Protein AF-A0A1F8UBK4-F1 (afdb_monomer)

Secondary structure (DSSP, 8-state):
--HHHHHHTT-SEEEEPHHHHHHHHTT-TTTHHHHHHHHHHHHTTSSEEEEPP-PPP---

Radius of gyration: 13.47 Å; Cα contacts (8 Å, |Δi|>4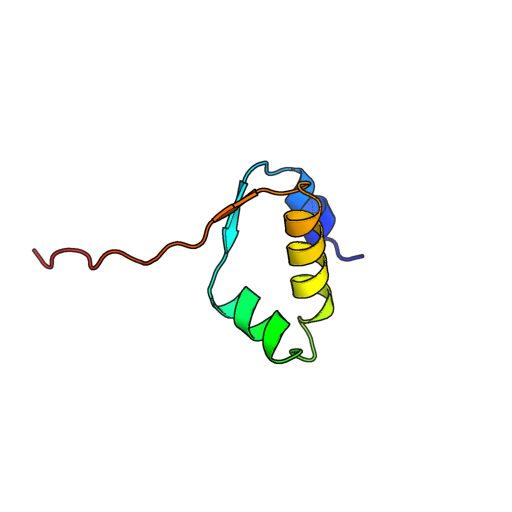): 44; chains: 1; bounding box: 24×45×25 Å

Mean predicted aligned error: 6.56 Å

pLDDT: mean 85.89, std 13.82, range [50.31, 97.56]

Structure (mmCIF, N/CA/C/O backbone):
data_AF-A0A1F8UBK4-F1
#
_entry.id   AF-A0A1F8UBK4-F1
#
loop_
_atom_site.group_PDB
_atom_site.id
_atom_site.type_symbol
_atom_site.label_atom_id
_atom_site.label_alt_id
_atom_site.label_comp_id
_atom_site.label_asym_id
_atom_site.label_entity_id
_atom_site.label_seq_id
_atom_site.pdbx_PDB_ins_code
_atom_site.Cartn_x
_atom_site.Cartn_y
_atom_site.Cartn_z
_atom_site.occupancy
_atom_site.B_iso_or_equiv
_atom_site.auth_seq_id
_atom_site.auth_comp_id
_atom_site.auth_asym_id
_atom_site.auth_atom_id
_atom_site.pdbx_PDB_model_num
ATOM 1 N N . MET A 1 1 ? -2.838 13.416 -6.643 1.00 52.41 1 MET A N 1
ATOM 2 C CA . MET A 1 1 ? -3.294 12.290 -5.798 1.00 52.41 1 MET A CA 1
ATOM 3 C C . MET A 1 1 ? -4.508 11.682 -6.473 1.00 52.41 1 MET A C 1
ATOM 5 O O . MET A 1 1 ? -5.400 12.431 -6.849 1.00 52.41 1 MET A O 1
ATOM 9 N N . GLY A 1 2 ? -4.459 10.387 -6.784 1.00 63.78 2 GLY A N 1
ATOM 10 C CA . GLY A 1 2 ? -5.418 9.737 -7.680 1.00 63.78 2 GLY A CA 1
ATOM 11 C C . GLY A 1 2 ? -6.772 9.461 -7.025 1.00 63.78 2 GLY A C 1
ATOM 12 O O . GLY A 1 2 ? -6.862 9.263 -5.819 1.00 63.78 2 GLY A O 1
ATOM 13 N N . GLN A 1 3 ? -7.822 9.394 -7.841 1.00 78.50 3 GLN A N 1
ATOM 14 C CA . GLN A 1 3 ? -9.206 9.113 -7.434 1.00 78.50 3 GLN A CA 1
ATOM 15 C C . GLN A 1 3 ? -9.342 7.856 -6.544 1.00 78.50 3 GLN A C 1
ATOM 17 O O . GLN A 1 3 ? -10.138 7.841 -5.609 1.00 78.50 3 GLN A O 1
ATOM 22 N N . ILE A 1 4 ? -8.488 6.849 -6.766 1.00 83.06 4 ILE A N 1
ATOM 23 C CA . ILE A 1 4 ? -8.448 5.595 -5.997 1.00 83.06 4 ILE A CA 1
ATOM 24 C C . ILE A 1 4 ? -8.062 5.806 -4.525 1.00 83.06 4 ILE A C 1
ATOM 26 O O . ILE A 1 4 ? -8.668 5.190 -3.655 1.00 83.06 4 ILE A O 1
ATOM 30 N N . THR A 1 5 ? -7.093 6.670 -4.197 1.00 81.25 5 THR A N 1
ATOM 31 C CA . THR A 1 5 ? -6.669 6.836 -2.790 1.00 81.25 5 THR A CA 1
ATOM 32 C C . THR A 1 5 ? -7.758 7.476 -1.930 1.00 81.25 5 THR A C 1
ATOM 34 O O . THR A 1 5 ? -7.875 7.156 -0.752 1.00 81.25 5 THR A O 1
ATOM 37 N N . GLU A 1 6 ? -8.589 8.343 -2.515 1.00 85.88 6 GLU A N 1
ATOM 38 C CA . GLU A 1 6 ? -9.762 8.899 -1.827 1.00 85.88 6 GLU A CA 1
ATOM 39 C C . GLU A 1 6 ? -10.871 7.860 -1.660 1.00 85.88 6 GLU A C 1
ATOM 41 O O . GLU A 1 6 ? -11.531 7.807 -0.624 1.00 85.88 6 GLU A O 1
ATOM 46 N N . GLU A 1 7 ? -11.055 6.991 -2.651 1.00 88.44 7 GLU A N 1
ATOM 47 C CA . GLU A 1 7 ? -12.019 5.901 -2.563 1.00 88.44 7 GLU A CA 1
ATOM 48 C C . GLU A 1 7 ? -11.640 4.884 -1.479 1.00 88.44 7 GLU A C 1
ATOM 50 O O . GLU A 1 7 ? -12.504 4.444 -0.719 1.00 88.44 7 GLU A O 1
ATOM 55 N N . LEU A 1 8 ? -10.346 4.591 -1.329 1.00 87.31 8 LEU A N 1
ATOM 56 C CA . LEU A 1 8 ? -9.827 3.679 -0.309 1.00 87.31 8 LEU A CA 1
ATOM 57 C C . LEU A 1 8 ? -10.126 4.132 1.124 1.00 87.31 8 LEU A C 1
ATOM 59 O O . LEU A 1 8 ? -10.341 3.282 1.984 1.00 87.31 8 LEU A O 1
ATOM 63 N N . LYS A 1 9 ? -10.237 5.443 1.387 1.00 85.19 9 LYS A N 1
ATOM 64 C CA . LYS A 1 9 ? -10.600 5.971 2.719 1.00 85.19 9 LYS A CA 1
ATOM 65 C C . LYS A 1 9 ? -11.993 5.542 3.187 1.00 85.19 9 LYS A C 1
ATOM 67 O O . LYS A 1 9 ? -12.287 5.621 4.377 1.00 85.19 9 LYS A O 1
ATOM 72 N N . LYS A 1 10 ? -12.861 5.094 2.274 1.00 90.06 10 LYS A N 1
ATOM 73 C CA . LYS A 1 10 ? -14.196 4.572 2.608 1.00 90.06 10 LYS A CA 1
ATOM 74 C C . LYS A 1 10 ? -14.138 3.176 3.237 1.00 90.06 10 LYS A C 1
ATOM 76 O O . LYS A 1 10 ? -15.114 2.746 3.847 1.00 90.06 10 LYS A O 1
ATOM 81 N N . TYR A 1 11 ? -13.012 2.476 3.107 1.00 89.75 11 TYR A N 1
ATOM 82 C CA . TYR A 1 11 ? -12.837 1.106 3.573 1.00 89.75 11 TYR A CA 1
ATOM 83 C C . TYR A 1 11 ? -11.880 1.060 4.766 1.00 89.75 11 TYR A C 1
ATOM 85 O O . TYR A 1 11 ? -10.826 1.686 4.767 1.00 89.75 11 TYR A O 1
ATOM 93 N N . LYS A 1 12 ? -12.230 0.279 5.796 1.00 82.56 12 LYS A N 1
ATOM 94 C CA . LYS A 1 12 ? -11.363 0.082 6.975 1.00 82.56 12 LYS A CA 1
ATOM 95 C C . LYS A 1 12 ? -10.280 -0.974 6.754 1.00 82.56 12 LYS A C 1
ATOM 97 O O . LYS A 1 12 ? -9.233 -0.919 7.396 1.00 82.56 12 LYS A O 1
ATOM 102 N N . ARG A 1 13 ? -10.551 -1.954 5.890 1.00 90.12 13 ARG A N 1
ATOM 103 C CA . ARG A 1 13 ?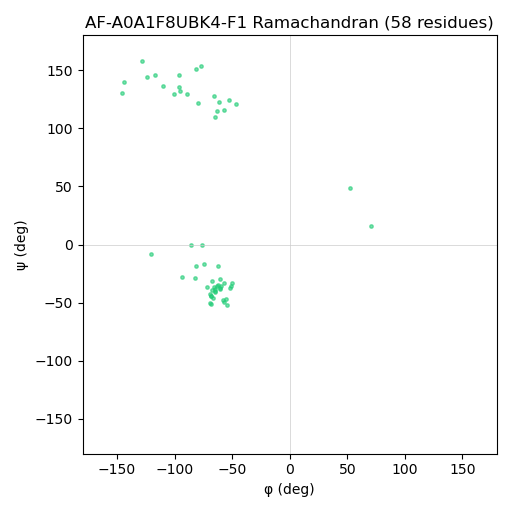 -9.641 -3.050 5.562 1.00 90.12 13 ARG A CA 1
ATOM 104 C C . ARG A 1 13 ? -9.779 -3.412 4.088 1.00 90.12 13 ARG A C 1
ATOM 106 O O . ARG A 1 13 ? -10.898 -3.464 3.585 1.00 90.12 13 ARG A O 1
ATOM 113 N N . ILE A 1 14 ? -8.657 -3.684 3.436 1.00 91.00 14 ILE A N 1
ATOM 114 C CA . ILE A 1 14 ? -8.599 -4.138 2.044 1.00 91.00 14 ILE A CA 1
ATOM 115 C C . ILE A 1 14 ? -7.751 -5.402 1.913 1.00 91.00 14 ILE A C 1
ATOM 117 O O . ILE A 1 14 ? -6.909 -5.691 2.764 1.00 91.00 14 ILE A O 1
ATOM 121 N N . ALA A 1 15 ? -7.984 -6.154 0.844 1.00 91.38 15 ALA A N 1
ATOM 122 C CA . ALA A 1 15 ? -7.113 -7.245 0.440 1.00 91.38 15 ALA A CA 1
ATOM 123 C C . ALA A 1 15 ? -6.135 -6.745 -0.629 1.00 91.38 15 ALA A C 1
ATOM 125 O O . ALA A 1 15 ? -6.535 -6.029 -1.548 1.00 91.38 15 ALA A O 1
ATOM 126 N N . PHE A 1 16 ? -4.864 -7.112 -0.504 1.00 92.06 16 PHE A N 1
ATOM 127 C CA . PHE A 1 16 ? -3.860 -6.876 -1.531 1.00 92.06 16 PHE A CA 1
ATOM 128 C C . PHE A 1 16 ? -3.708 -8.096 -2.427 1.00 92.06 16 PHE A C 1
ATOM 130 O O . PHE A 1 16 ? -3.530 -9.215 -1.949 1.00 92.06 16 PHE A O 1
ATOM 137 N N . ASP A 1 17 ? -3.715 -7.830 -3.729 1.00 90.50 17 ASP A N 1
ATOM 138 C CA . ASP A 1 17 ? -3.249 -8.753 -4.755 1.00 90.50 17 ASP A CA 1
ATOM 139 C C . ASP A 1 17 ? -1.715 -8.690 -4.866 1.00 90.50 17 ASP A C 1
ATOM 141 O O . ASP A 1 17 ? -1.107 -7.638 -4.625 1.00 90.50 17 ASP A O 1
ATOM 145 N N . THR A 1 18 ? -1.090 -9.796 -5.274 1.00 90.62 18 THR A N 1
ATOM 146 C CA . THR A 1 18 ? 0.358 -9.898 -5.519 1.00 90.62 18 THR A CA 1
ATOM 147 C C . THR A 1 18 ? 0.870 -8.805 -6.458 1.00 90.62 18 THR A C 1
ATOM 149 O O . THR A 1 18 ? 1.943 -8.244 -6.225 1.00 90.62 18 THR A O 1
ATOM 152 N N . ASN A 1 19 ? 0.092 -8.427 -7.476 1.00 92.62 19 ASN A N 1
ATOM 153 C CA . ASN A 1 19 ? 0.472 -7.393 -8.441 1.00 92.62 19 ASN A CA 1
ATOM 154 C C . ASN A 1 19 ? 0.795 -6.048 -7.781 1.00 92.62 19 ASN A C 1
ATOM 156 O O . ASN A 1 19 ? 1.683 -5.335 -8.244 1.00 92.62 19 ASN A O 1
ATOM 160 N N . LEU A 1 20 ? 0.121 -5.702 -6.679 1.00 93.00 20 LEU A N 1
ATOM 161 C CA . LEU A 1 20 ? 0.375 -4.439 -5.988 1.00 93.00 20 LEU A CA 1
ATOM 162 C C . LEU A 1 20 ? 1.790 -4.396 -5.389 1.00 93.00 20 LEU A C 1
ATOM 164 O O . LEU A 1 20 ? 2.444 -3.354 -5.430 1.00 93.00 20 LEU A O 1
ATOM 168 N N . PHE A 1 21 ? 2.278 -5.537 -4.892 1.00 94.31 21 PHE A N 1
ATOM 169 C CA . PHE A 1 21 ? 3.657 -5.685 -4.427 1.00 94.31 21 PHE A CA 1
ATOM 170 C C . PHE A 1 21 ? 4.644 -5.620 -5.591 1.00 94.31 21 PHE A C 1
ATOM 172 O O . PHE A 1 21 ? 5.638 -4.904 -5.497 1.00 94.31 21 PHE A O 1
ATOM 179 N N . ILE A 1 22 ? 4.356 -6.307 -6.703 1.00 95.81 22 ILE A N 1
ATOM 180 C CA . ILE A 1 22 ? 5.208 -6.289 -7.904 1.00 95.81 22 ILE A CA 1
ATOM 181 C C . ILE A 1 22 ? 5.379 -4.851 -8.406 1.00 95.81 22 ILE A C 1
ATOM 183 O O . ILE A 1 22 ? 6.502 -4.391 -8.604 1.00 95.81 22 ILE A O 1
ATOM 187 N N . TYR A 1 23 ? 4.286 -4.093 -8.521 1.00 97.06 23 TYR A N 1
ATOM 188 C CA . TYR A 1 23 ? 4.337 -2.710 -8.997 1.00 97.06 23 TYR A CA 1
ATOM 189 C C . TYR A 1 23 ? 5.156 -1.787 -8.097 1.00 97.06 23 TYR A C 1
ATOM 191 O O . TYR A 1 23 ? 5.820 -0.878 -8.604 1.00 97.06 23 TYR A O 1
ATOM 199 N N . LEU A 1 24 ? 5.118 -2.016 -6.782 1.00 96.44 24 LEU A N 1
ATOM 200 C CA . LEU A 1 24 ? 5.938 -1.282 -5.827 1.00 96.44 24 LEU A CA 1
ATOM 201 C C . LEU A 1 24 ? 7.424 -1.638 -5.983 1.00 96.44 24 LEU A C 1
ATOM 203 O O . LEU A 1 24 ? 8.257 -0.741 -6.108 1.00 96.44 24 LEU A O 1
ATOM 207 N N . MET A 1 25 ? 7.745 -2.933 -5.987 1.00 97.00 25 MET A N 1
ATOM 208 C CA . MET A 1 25 ? 9.122 -3.436 -5.970 1.00 97.00 25 MET A CA 1
ATOM 209 C C . MET A 1 25 ? 9.859 -3.162 -7.284 1.00 97.00 25 MET A C 1
ATOM 211 O O . MET A 1 25 ? 11.005 -2.715 -7.269 1.00 97.00 25 MET A O 1
ATOM 215 N N . GLU A 1 26 ? 9.193 -3.368 -8.420 1.00 97.56 26 GLU A N 1
ATOM 216 C CA . GLU A 1 26 ? 9.772 -3.173 -9.756 1.00 97.56 26 GLU A CA 1
ATOM 217 C C . GLU A 1 26 ? 9.681 -1.726 -10.252 1.00 97.56 26 GLU A C 1
ATOM 219 O O . GLU A 1 26 ? 10.130 -1.414 -11.353 1.00 97.56 26 GLU A O 1
ATOM 224 N N . LYS A 1 27 ? 9.099 -0.821 -9.454 1.00 96.56 27 LYS A N 1
ATOM 225 C CA . LYS A 1 27 ? 8.853 0.576 -9.838 1.00 96.56 27 LYS A CA 1
ATOM 226 C C . LYS A 1 27 ? 8.111 0.688 -11.172 1.00 96.56 27 LYS A C 1
ATOM 228 O O . LYS A 1 27 ? 8.496 1.451 -12.058 1.00 96.56 27 LYS A O 1
ATOM 233 N N . HIS A 1 28 ? 7.024 -0.074 -11.302 1.00 97.19 28 HIS A N 1
ATOM 234 C CA . HIS A 1 28 ? 6.250 -0.159 -12.538 1.00 97.19 28 HIS A CA 1
ATOM 235 C C . HIS A 1 28 ? 5.832 1.230 -13.048 1.00 97.19 28 HIS A C 1
ATOM 237 O O . HIS A 1 28 ? 5.127 1.967 -12.355 1.00 97.19 28 HIS A O 1
ATOM 243 N N . GLN A 1 29 ? 6.184 1.554 -14.297 1.00 95.81 29 GLN A N 1
ATOM 244 C CA . GLN A 1 29 ? 6.133 2.912 -14.861 1.00 95.81 29 GLN A CA 1
ATOM 245 C C . GLN A 1 29 ? 4.786 3.634 -14.684 1.00 95.81 29 GLN A C 1
ATOM 247 O O . GLN A 1 29 ? 4.750 4.843 -14.482 1.00 95.81 29 GLN A O 1
ATOM 252 N N . LYS A 1 30 ? 3.669 2.902 -14.760 1.00 95.44 30 LYS A N 1
ATOM 253 C CA . LYS A 1 30 ? 2.316 3.476 -14.652 1.00 95.44 30 LYS A CA 1
ATOM 254 C C . LYS A 1 30 ? 1.723 3.446 -13.240 1.00 95.44 30 LYS A C 1
ATOM 256 O O . LYS A 1 30 ? 0.851 4.250 -12.928 1.00 95.44 30 LYS A O 1
ATOM 261 N N . TYR A 1 31 ? 2.130 2.485 -12.412 1.00 95.19 31 TYR A N 1
ATOM 262 C CA . TYR A 1 31 ? 1.399 2.136 -11.183 1.00 95.19 31 TYR A CA 1
ATOM 263 C C . TYR A 1 31 ? 2.225 2.301 -9.915 1.00 95.19 31 TYR A C 1
ATOM 265 O O . TYR A 1 31 ? 1.658 2.221 -8.828 1.00 95.19 31 TYR A O 1
ATOM 273 N N . PHE A 1 32 ? 3.523 2.575 -10.037 1.00 95.94 32 PHE A N 1
ATOM 274 C CA . PHE A 1 32 ? 4.414 2.742 -8.899 1.00 95.94 32 PHE A CA 1
ATOM 275 C C . PHE A 1 32 ? 3.909 3.793 -7.911 1.00 95.94 32 PHE A C 1
ATOM 277 O O . PHE A 1 32 ? 3.748 3.484 -6.736 1.00 95.94 32 PHE A O 1
ATOM 284 N N . ASP A 1 33 ? 3.582 5.001 -8.377 1.00 94.94 33 ASP A N 1
ATOM 285 C CA . ASP A 1 33 ? 3.152 6.085 -7.485 1.00 94.94 33 ASP A CA 1
ATOM 286 C C . ASP A 1 33 ? 1.853 5.753 -6.744 1.00 94.94 33 ASP A C 1
ATOM 288 O O . ASP A 1 33 ? 1.679 6.107 -5.574 1.00 94.94 33 ASP A O 1
ATOM 292 N N . LEU A 1 34 ? 0.942 5.040 -7.413 1.00 94.06 34 LEU A N 1
ATOM 293 C CA . LEU A 1 34 ? -0.299 4.581 -6.803 1.00 94.06 34 LEU A CA 1
ATOM 294 C C . LEU A 1 34 ? -0.025 3.492 -5.763 1.00 94.06 34 LEU A C 1
ATOM 296 O O . LEU A 1 34 ? -0.484 3.621 -4.631 1.00 94.06 34 LEU A O 1
ATOM 300 N N . ALA A 1 35 ? 0.739 2.457 -6.124 1.00 94.81 35 ALA A N 1
ATOM 301 C CA . ALA A 1 35 ? 1.113 1.383 -5.209 1.00 94.81 35 ALA A CA 1
ATOM 302 C C . ALA A 1 35 ? 1.825 1.958 -3.980 1.00 94.81 35 ALA A C 1
ATOM 304 O O . ALA A 1 35 ? 1.389 1.728 -2.855 1.00 94.81 35 ALA A O 1
ATOM 305 N N . LYS A 1 36 ? 2.831 2.814 -4.186 1.00 95.81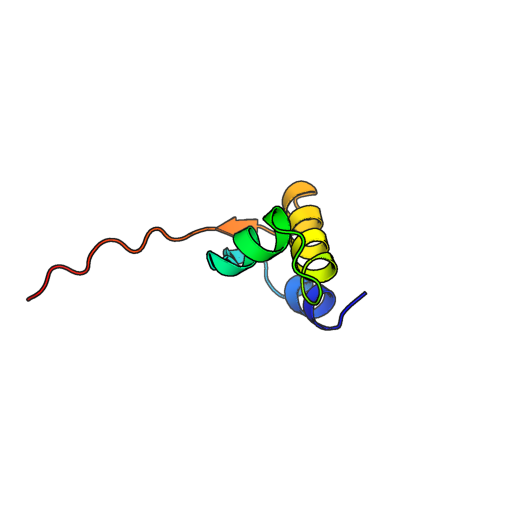 36 LYS A N 1
ATOM 306 C CA . LYS A 1 36 ? 3.551 3.506 -3.115 1.00 95.81 36 LYS A CA 1
ATOM 307 C C . LYS A 1 36 ? 2.608 4.288 -2.207 1.00 95.81 36 LYS A C 1
ATOM 309 O O . LYS A 1 36 ? 2.688 4.140 -0.997 1.00 95.81 36 LYS A O 1
ATOM 314 N N . SER A 1 37 ? 1.680 5.063 -2.768 1.00 94.81 37 SER A N 1
ATOM 315 C CA . SER A 1 37 ? 0.720 5.827 -1.959 1.00 94.81 37 SER A CA 1
ATOM 316 C C . SER A 1 37 ? -0.152 4.923 -1.082 1.00 94.81 37 SER A C 1
ATOM 318 O O . SER A 1 37 ? -0.434 5.265 0.063 1.00 94.81 37 SER A O 1
ATOM 320 N N . ILE A 1 38 ? -0.564 3.763 -1.597 1.00 93.62 38 ILE A N 1
ATOM 321 C CA . ILE A 1 38 ? -1.368 2.791 -0.850 1.00 93.62 38 ILE A CA 1
ATOM 322 C C . ILE A 1 38 ? -0.542 2.155 0.279 1.00 93.62 38 ILE A C 1
ATOM 324 O O . ILE A 1 38 ? -1.023 2.071 1.408 1.00 93.62 38 ILE A O 1
ATOM 328 N N . PHE A 1 39 ? 0.705 1.758 0.011 1.00 94.75 39 PHE A N 1
ATOM 329 C CA . PHE A 1 39 ? 1.601 1.222 1.041 1.00 94.75 39 PHE A CA 1
ATOM 330 C C . PHE A 1 39 ? 1.958 2.272 2.106 1.00 94.75 39 PHE A C 1
ATOM 332 O O . PHE A 1 39 ? 1.900 1.955 3.291 1.00 94.75 39 PHE A O 1
ATOM 339 N N . ASP A 1 40 ? 2.197 3.529 1.716 1.00 95.25 40 ASP A N 1
ATOM 340 C CA . ASP A 1 40 ? 2.427 4.645 2.646 1.00 95.25 40 ASP A CA 1
ATOM 341 C C . ASP A 1 40 ? 1.212 4.846 3.586 1.00 95.25 40 ASP A C 1
ATOM 343 O O . ASP A 1 40 ? 1.379 5.183 4.759 1.00 95.25 40 ASP A O 1
ATOM 347 N N . MET A 1 41 ? -0.024 4.642 3.104 1.00 93.00 41 MET A N 1
ATOM 348 C CA . MET A 1 41 ? -1.234 4.691 3.946 1.00 93.00 41 MET A CA 1
ATOM 349 C C . MET A 1 41 ? -1.290 3.534 4.951 1.00 93.00 41 MET A C 1
ATOM 351 O O . MET A 1 41 ? -1.695 3.742 6.097 1.00 93.00 41 MET A O 1
ATOM 355 N N . VAL A 1 42 ? -0.886 2.327 4.538 1.00 93.31 42 VAL A N 1
ATOM 356 C CA . VAL A 1 42 ? -0.827 1.155 5.426 1.00 93.31 42 VAL A CA 1
ATOM 357 C C . VAL A 1 42 ? 0.241 1.342 6.500 1.00 93.31 42 VAL A C 1
ATOM 359 O O . VAL A 1 42 ? -0.046 1.151 7.680 1.00 93.31 42 VAL A O 1
ATOM 362 N N . GLU A 1 43 ? 1.439 1.790 6.122 1.00 94.06 43 GLU A N 1
ATOM 363 C CA . GLU A 1 43 ? 2.551 2.032 7.049 1.00 94.06 43 GLU A CA 1
ATOM 364 C C . GLU A 1 43 ? 2.204 3.096 8.102 1.00 94.06 43 GLU A C 1
ATOM 366 O O . GLU A 1 43 ? 2.528 2.949 9.279 1.00 94.06 43 GLU A O 1
ATOM 371 N N . LYS A 1 44 ? 1.452 4.133 7.712 1.00 94.19 44 LYS A N 1
ATOM 372 C CA . LYS A 1 44 ? 0.947 5.175 8.626 1.00 94.19 44 LYS A CA 1
ATOM 373 C C . LYS A 1 44 ? -0.239 4.728 9.491 1.00 94.19 44 LYS A C 1
ATOM 375 O O . LYS A 1 44 ? -0.767 5.540 10.249 1.00 94.19 44 LYS A O 1
ATOM 380 N N . GLY A 1 45 ? -0.707 3.486 9.357 1.00 91.56 45 GLY A N 1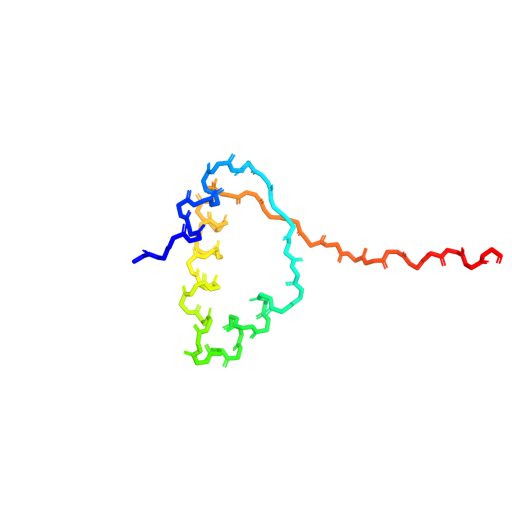
ATOM 381 C CA . GLY A 1 45 ? -1.864 2.961 10.090 1.00 91.56 45 GLY A CA 1
ATOM 382 C C . GLY A 1 45 ? -3.211 3.552 9.655 1.00 91.56 45 GLY A C 1
ATOM 383 O O . GLY A 1 45 ? -4.200 3.429 10.375 1.00 91.56 45 GLY A O 1
ATOM 384 N N . GLN A 1 46 ? -3.271 4.202 8.489 1.00 91.50 46 GLN A N 1
ATOM 385 C CA . GLN A 1 46 ? -4.496 4.812 7.952 1.00 91.50 46 GLN A CA 1
ATOM 386 C C . GLN A 1 46 ? -5.396 3.789 7.249 1.00 91.50 46 GLN A C 1
ATOM 388 O O . GLN A 1 46 ? -6.578 4.053 7.032 1.00 91.50 46 GLN A O 1
ATOM 393 N N . LEU A 1 47 ? -4.841 2.633 6.883 1.00 91.06 47 LEU A N 1
ATOM 394 C CA . LEU A 1 47 ? -5.521 1.568 6.159 1.00 91.06 47 LEU A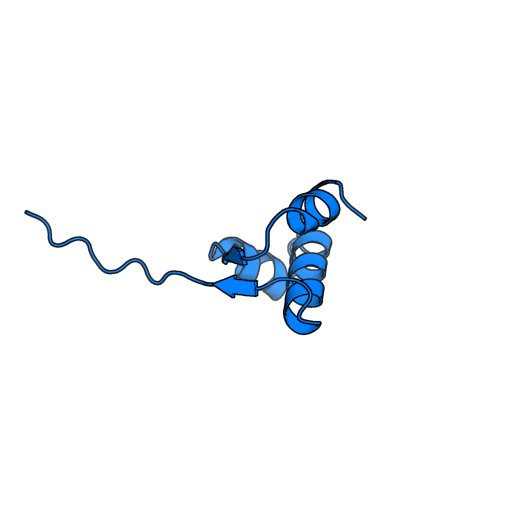 CA 1
ATOM 395 C C . LEU A 1 47 ? -4.988 0.210 6.619 1.00 91.06 47 LEU A C 1
ATOM 397 O O . LEU A 1 47 ? -3.781 -0.002 6.642 1.00 91.06 47 LEU A O 1
ATOM 401 N N . TYR A 1 48 ? -5.871 -0.731 6.952 1.00 9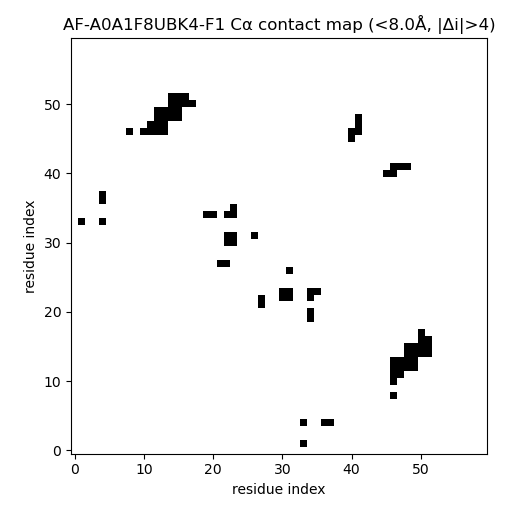2.12 48 TYR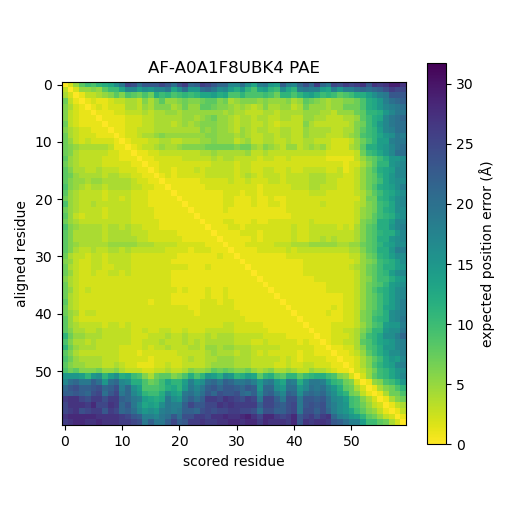 A N 1
ATOM 402 C CA . TYR A 1 48 ? -5.452 -2.109 7.209 1.00 92.12 48 TYR A CA 1
ATOM 403 C C . TYR A 1 48 ? -5.467 -2.908 5.907 1.00 92.12 48 TYR A C 1
ATOM 405 O O . TYR A 1 48 ? -6.477 -2.935 5.205 1.00 92.12 48 TYR A O 1
ATOM 413 N N . ALA A 1 49 ? -4.380 -3.606 5.604 1.00 91.38 49 ALA A N 1
ATOM 414 C CA . ALA A 1 49 ? -4.305 -4.503 4.458 1.00 91.38 49 ALA A CA 1
ATOM 415 C C . ALA A 1 49 ? -4.068 -5.945 4.917 1.00 91.38 49 ALA A C 1
ATOM 417 O O . ALA A 1 49 ? -3.394 -6.185 5.917 1.00 91.38 49 ALA A O 1
ATOM 418 N N . THR A 1 50 ? -4.633 -6.903 4.188 1.00 90.81 50 THR A N 1
ATOM 419 C CA . THR A 1 50 ? -4.312 -8.326 4.323 1.00 90.81 50 THR A CA 1
ATOM 420 C C . THR A 1 50 ? -3.873 -8.858 2.972 1.00 90.81 50 THR A C 1
ATOM 422 O O . THR A 1 50 ? -4.415 -8.462 1.943 1.00 90.81 50 THR A O 1
ATOM 425 N N . THR A 1 51 ? -2.920 -9.775 2.967 1.00 89.00 51 THR A N 1
ATOM 426 C CA . THR A 1 51 ? -2.700 -10.659 1.825 1.00 89.00 51 THR A CA 1
ATOM 427 C C . THR A 1 51 ? -3.436 -11.959 2.105 1.00 89.00 51 THR A C 1
ATOM 429 O O . THR A 1 51 ? -3.580 -12.365 3.260 1.00 89.00 51 THR A O 1
ATOM 432 N N . SER A 1 52 ? -3.961 -12.594 1.068 1.00 75.31 52 SER A N 1
ATOM 433 C CA . SER A 1 52 ? -4.404 -13.981 1.150 1.00 75.31 52 SER A CA 1
ATOM 434 C C . SER A 1 52 ? -3.327 -14.857 0.532 1.00 75.31 52 SER A C 1
ATOM 436 O O . SER A 1 52 ? -2.902 -14.609 -0.593 1.00 75.31 52 SER A O 1
ATOM 438 N N . ILE A 1 53 ? -2.911 -15.892 1.252 1.00 59.12 53 ILE A N 1
ATOM 439 C CA . ILE A 1 53 ? -2.405 -17.107 0.616 1.00 59.12 53 ILE A CA 1
ATOM 440 C C . ILE A 1 53 ? -3.678 -17.848 0.218 1.00 59.12 53 ILE A C 1
ATOM 442 O O . ILE A 1 53 ? -4.522 -18.050 1.088 1.00 59.12 53 ILE A O 1
ATOM 446 N N . GLU A 1 54 ? -3.886 -18.167 -1.057 1.00 51.53 54 GLU A N 1
ATOM 447 C CA . GLU A 1 54 ? -5.009 -19.022 -1.449 1.00 51.53 54 GLU A CA 1
ATOM 448 C C . GLU A 1 54 ? -4.749 -20.404 -0.821 1.00 51.53 54 GLU A C 1
ATOM 450 O O . GLU A 1 54 ? -3.773 -21.054 -1.202 1.00 51.53 54 GLU A O 1
ATOM 455 N N . PRO A 1 55 ? -5.508 -20.852 0.201 1.00 50.31 55 PRO A N 1
ATOM 456 C CA . PRO A 1 55 ? -5.391 -22.236 0.626 1.00 50.31 55 PRO A CA 1
ATOM 457 C C . PRO A 1 55 ? -5.902 -23.079 -0.541 1.00 50.31 55 PRO A C 1
ATOM 459 O O . PRO A 1 55 ? -6.992 -22.804 -1.050 1.00 50.31 55 PRO A O 1
ATOM 462 N N . GLU A 1 56 ? -5.115 -24.060 -0.995 1.00 54.94 56 GLU A N 1
ATOM 463 C CA . GLU A 1 56 ? -5.549 -24.972 -2.053 1.00 54.94 56 GLU A CA 1
ATOM 464 C C . GLU A 1 56 ? -6.969 -25.457 -1.742 1.00 54.94 56 GLU A C 1
ATOM 466 O O . GLU A 1 56 ? -7.229 -26.016 -0.672 1.00 54.94 56 GLU A O 1
ATOM 471 N N . ARG A 1 57 ? -7.918 -25.196 -2.651 1.00 57.44 57 ARG A N 1
ATOM 472 C CA . ARG A 1 57 ? -9.242 -25.805 -2.532 1.00 57.44 57 ARG A CA 1
ATOM 473 C C . ARG A 1 57 ? -9.030 -27.316 -2.610 1.00 57.44 57 ARG A C 1
ATOM 475 O O . ARG A 1 57 ? -8.489 -27.760 -3.625 1.00 57.44 57 ARG A O 1
ATOM 482 N N . PRO A 1 58 ? -9.458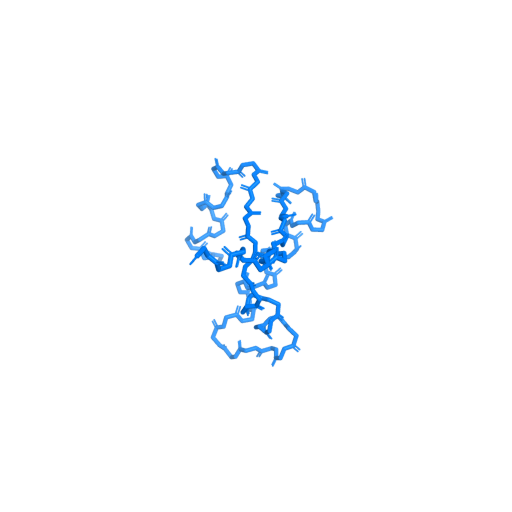 -28.110 -1.611 1.00 53.53 58 PRO A N 1
ATOM 483 C CA . PRO A 1 58 ? -9.470 -29.554 -1.770 1.00 53.53 58 PRO A CA 1
ATOM 484 C C . PRO A 1 58 ? -10.327 -29.870 -2.996 1.00 53.53 58 PRO A C 1
ATOM 486 O O . PRO A 1 58 ? -11.512 -29.529 -3.042 1.00 53.53 58 PRO A O 1
ATOM 489 N N . GLN A 1 59 ? -9.693 -30.439 -4.023 1.00 60.56 59 GLN A N 1
ATOM 490 C CA . GLN A 1 59 ? -10.398 -30.923 -5.201 1.00 60.56 59 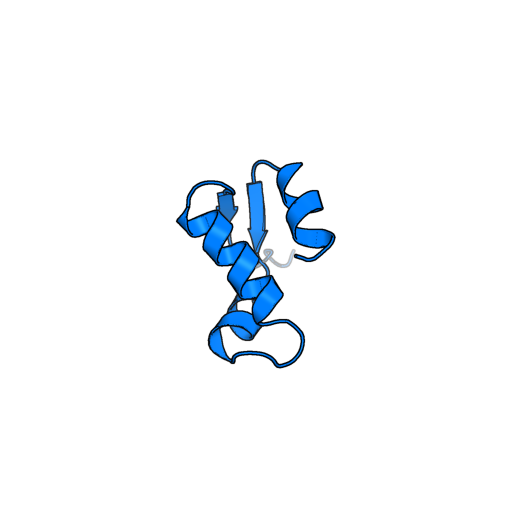GLN A CA 1
ATOM 491 C C . GLN A 1 59 ? -11.320 -32.047 -4.725 1.00 60.56 59 GLN A C 1
ATOM 493 O O . GLN A 1 59 ? -10.856 -33.032 -4.150 1.00 60.56 59 GLN A O 1
ATOM 498 N N . SER A 1 60 ? -12.624 -31.799 -4.847 1.00 66.56 60 SER A N 1
ATOM 499 C CA . SER A 1 60 ? -13.696 -32.735 -4.499 1.00 66.56 60 SER A CA 1
ATOM 500 C C . SER A 1 60 ? -13.843 -33.797 -5.577 1.00 66.56 60 SER A C 1
ATOM 502 O O . SER A 1 60 ? -13.688 -33.423 -6.762 1.00 66.56 60 SER A O 1
#

Solvent-accessible surface area (backbone atoms only — not comparable to full-atom values): 3768 Å² total; per-residue (Å²): 135,61,75,63,66,64,56,50,72,79,44,75,64,48,79,53,59,71,65,51,54,50,25,44,75,70,53,31,92,88,43,19,72,59,32,45,53,53,50,53,35,37,76,70,68,76,33,46,73,40,74,74,80,81,72,80,74,80,84,125

Foldseek 3Di:
DDPVVVVQLVDQEEEDDPVLVVCCVVVPVPCNVVSVSVVVCVVVVSHHYDYDDPDPDPDD

Nearest PDB structures (foldseek):
  8dba-assembly1_A  TM=4.433E-01  e=7.785E+00  Cereibacter sphaeroides

Sequence (60 aa):
MGQITEELKKYKRIAFDTNLFIYLMEKHQKYFDLAKSIFDMVEKGQLYATTSIEPERPQS